Protein AF-A0A3D3Q5Z3-F1 (afdb_monomer_lite)

Sequence (178 aa):
MLVVTTPQEAARKVAERAGKMAEQTHLTVLGVIENMSYYICPHCGERENIFGQGGGQEAANTLGVPLFGQIPLVPALRVGGDDGTPIVVSDPDSPAGAALRQAAQRLARETRTLIRKPLSLGVAPKPGAANANGSPNGHETNGSNGHAGHVHEAAPEAGHSSHAGNAHEGHDHSGHGH

Radius of gyration: 32.3 Å; chains: 1; bounding box: 95×39×84 Å

Secondary structure (DSSP, 8-state):
-EEEE-SSHHHHHHHHHHHHHHHHTT----EEEEES--EE-TTT--EE-TT-S-HHHHHHHHHT--EEEEE---HHHHHHHHTT--HHHH-TTSHHHHHHHHHHHHHHHHHHHHTTS------PPP----------------------------------------------------

Structure (mmCIF, N/CA/C/O backbone):
data_AF-A0A3D3Q5Z3-F1
#
_entry.id   AF-A0A3D3Q5Z3-F1
#
loop_
_atom_site.group_PDB
_atom_site.id
_atom_site.type_symbol
_atom_site.label_atom_id
_atom_site.label_alt_id
_atom_site.label_comp_id
_atom_site.label_asym_id
_atom_site.label_entity_id
_atom_site.label_seq_id
_atom_site.pdbx_PDB_ins_code
_atom_site.Cartn_x
_atom_site.Cartn_y
_atom_site.Cartn_z
_atom_site.occupancy
_atom_site.B_iso_or_equiv
_atom_site.auth_seq_id
_atom_site.auth_comp_id
_atom_site.auth_asym_id
_atom_site.auth_atom_id
_atom_site.pdbx_PDB_model_num
ATOM 1 N N . MET A 1 1 ? -12.551 0.798 6.261 1.00 90.81 1 MET A N 1
ATOM 2 C CA . MET A 1 1 ? -11.792 1.751 5.421 1.00 90.81 1 MET A CA 1
ATOM 3 C C . MET A 1 1 ? -10.363 1.253 5.255 1.00 90.81 1 MET A C 1
ATOM 5 O O . MET A 1 1 ? -9.830 0.688 6.200 1.00 90.81 1 MET A O 1
ATOM 9 N N . LEU A 1 2 ? -9.750 1.446 4.088 1.00 95.94 2 LEU A N 1
ATOM 10 C CA . LEU A 1 2 ? -8.311 1.253 3.885 1.00 95.94 2 LEU A CA 1
ATOM 11 C C . LEU A 1 2 ? -7.651 2.608 3.677 1.00 95.94 2 LEU A C 1
ATOM 13 O O . LEU A 1 2 ? -8.217 3.459 2.994 1.00 95.94 2 LEU A O 1
ATOM 17 N N . VAL A 1 3 ? -6.463 2.786 4.241 1.00 97.19 3 VAL A N 1
ATOM 18 C CA . VAL A 1 3 ? -5.640 3.973 4.008 1.00 97.19 3 VAL A CA 1
ATOM 19 C C . VAL A 1 3 ? -4.528 3.601 3.037 1.00 97.19 3 VAL A C 1
ATOM 21 O O . VAL A 1 3 ? -3.842 2.601 3.231 1.00 97.19 3 VAL A O 1
ATOM 24 N N . VAL A 1 4 ? -4.349 4.397 1.987 1.00 97.44 4 VAL A N 1
ATOM 25 C CA . VAL A 1 4 ? -3.239 4.241 1.041 1.00 97.44 4 VAL A CA 1
ATOM 26 C C . VAL A 1 4 ? -2.287 5.411 1.230 1.00 97.44 4 VAL A C 1
ATOM 28 O O . VAL A 1 4 ? -2.721 6.557 1.336 1.00 97.44 4 VAL A O 1
ATOM 31 N N . THR A 1 5 ? -0.993 5.126 1.294 1.00 97.94 5 THR A N 1
ATOM 32 C CA . THR A 1 5 ? 0.057 6.144 1.395 1.00 97.94 5 THR A CA 1
ATOM 33 C C . THR A 1 5 ? 1.251 5.773 0.525 1.00 97.94 5 THR A C 1
ATOM 35 O O . THR A 1 5 ? 1.210 4.766 -0.177 1.00 97.94 5 THR A O 1
ATOM 38 N N . THR A 1 6 ? 2.303 6.577 0.551 1.00 97.19 6 THR A N 1
ATOM 39 C CA . THR A 1 6 ? 3.585 6.308 -0.107 1.00 97.19 6 THR A CA 1
ATOM 40 C C . THR A 1 6 ? 4.718 6.523 0.904 1.00 97.19 6 THR A C 1
ATOM 42 O O . THR A 1 6 ? 4.468 7.097 1.970 1.00 97.19 6 THR A O 1
ATOM 45 N N . PRO A 1 7 ? 5.957 6.068 0.633 1.00 97.25 7 PRO A N 1
ATOM 46 C CA . PRO A 1 7 ? 7.026 6.143 1.629 1.00 97.25 7 PRO A CA 1
ATOM 47 C C . PRO A 1 7 ? 7.381 7.569 2.085 1.00 97.25 7 PRO A C 1
ATOM 49 O O . PRO A 1 7 ? 7.926 7.749 3.171 1.00 97.25 7 PRO A O 1
ATOM 52 N N . GLN A 1 8 ? 7.064 8.594 1.289 1.00 96.75 8 GLN A N 1
ATOM 53 C CA . GLN A 1 8 ? 7.381 9.982 1.609 1.00 96.75 8 GLN A CA 1
ATOM 54 C C . GLN A 1 8 ? 6.618 10.493 2.830 1.00 96.75 8 GLN A C 1
ATOM 56 O O . GLN A 1 8 ? 5.402 10.338 2.966 1.00 96.75 8 GLN A O 1
ATOM 61 N N . GLU A 1 9 ? 7.328 11.256 3.659 1.00 96.44 9 GLU A N 1
ATOM 62 C CA . GLU A 1 9 ? 6.795 11.829 4.890 1.00 96.44 9 GLU A CA 1
ATOM 63 C C . GLU A 1 9 ? 5.517 12.659 4.679 1.00 96.44 9 GLU A C 1
ATOM 65 O O . GLU A 1 9 ? 4.601 12.599 5.501 1.00 96.44 9 GLU A O 1
ATOM 70 N N . ALA A 1 10 ? 5.425 13.413 3.580 1.00 96.56 10 ALA A N 1
ATOM 71 C CA . ALA A 1 10 ? 4.254 14.233 3.283 1.00 96.56 10 ALA A CA 1
ATOM 72 C C . ALA A 1 10 ? 2.985 13.382 3.081 1.00 96.56 10 ALA A C 1
ATOM 74 O O . ALA A 1 10 ? 1.961 13.645 3.714 1.00 96.56 10 ALA A O 1
ATOM 75 N N . ALA A 1 11 ? 3.062 12.335 2.252 1.00 96.81 11 ALA A N 1
ATOM 76 C CA . ALA A 1 11 ? 1.942 11.430 1.998 1.00 96.81 11 ALA A CA 1
ATOM 77 C C . ALA A 1 11 ? 1.572 10.627 3.250 1.00 96.81 11 ALA A C 1
ATOM 79 O O . ALA A 1 11 ? 0.386 10.458 3.554 1.00 96.81 11 ALA A O 1
ATOM 80 N N . ARG A 1 12 ? 2.578 10.197 4.021 1.00 96.94 12 ARG A N 1
ATOM 81 C CA . ARG A 1 12 ? 2.384 9.542 5.318 1.00 96.94 12 ARG A CA 1
ATOM 82 C C . ARG A 1 12 ? 1.585 10.419 6.280 1.00 96.94 12 ARG A C 1
ATOM 84 O O . ARG A 1 12 ? 0.568 9.979 6.806 1.00 96.94 12 ARG A O 1
ATOM 91 N N . LYS A 1 13 ? 1.988 11.679 6.477 1.00 97.56 13 LYS A N 1
ATOM 92 C CA . LYS A 1 13 ? 1.299 12.610 7.392 1.00 97.56 13 LYS A CA 1
ATOM 93 C C . LYS A 1 13 ? -0.153 12.864 6.983 1.00 97.56 13 LYS A C 1
ATOM 95 O O . LYS A 1 13 ? -1.017 13.004 7.848 1.00 97.56 13 LYS A O 1
ATOM 100 N N . VAL A 1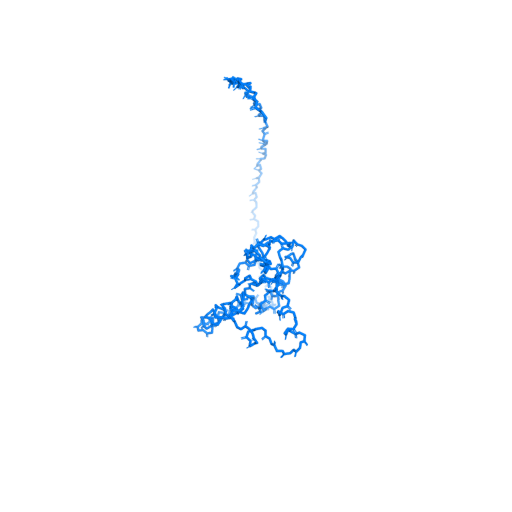 14 ? -0.443 12.924 5.681 1.00 97.88 14 VAL A N 1
ATOM 101 C CA . VAL A 1 14 ? -1.824 13.039 5.180 1.00 97.88 14 VAL A CA 1
ATOM 102 C C . VAL A 1 14 ? -2.623 11.775 5.502 1.00 97.88 14 VAL A C 1
ATOM 104 O O . VAL A 1 14 ? -3.732 11.875 6.027 1.00 97.88 14 VAL A O 1
ATOM 107 N N . ALA A 1 15 ? -2.046 10.599 5.261 1.00 97.00 15 ALA A N 1
ATOM 108 C CA . ALA A 1 15 ? -2.659 9.309 5.564 1.00 97.00 15 ALA A CA 1
ATOM 109 C C . ALA A 1 15 ? -2.961 9.127 7.064 1.00 97.00 15 ALA A C 1
ATOM 111 O O . ALA A 1 15 ? -4.066 8.721 7.421 1.00 97.00 15 ALA A O 1
ATOM 112 N N . GLU A 1 16 ? -2.033 9.497 7.949 1.00 97.44 16 GLU A N 1
ATOM 113 C CA . GLU A 1 16 ? -2.239 9.464 9.404 1.00 97.44 16 GLU A CA 1
ATOM 114 C C . GLU A 1 16 ? -3.389 10.379 9.844 1.00 97.44 16 GLU A C 1
ATOM 116 O O . GLU A 1 16 ? -4.219 9.993 10.666 1.00 97.44 16 GLU A O 1
ATOM 121 N N . ARG A 1 17 ? -3.475 11.593 9.285 1.00 97.12 17 ARG A N 1
ATOM 122 C CA . ARG A 1 17 ? -4.578 12.521 9.580 1.00 97.12 17 ARG A CA 1
ATOM 123 C C . ARG A 1 17 ? -5.914 11.965 9.095 1.00 97.12 17 ARG A C 1
ATOM 125 O O . ARG A 1 17 ? -6.883 12.002 9.846 1.00 97.12 17 ARG A O 1
ATOM 132 N N . ALA A 1 18 ? -5.964 11.431 7.874 1.00 96.19 18 ALA A N 1
ATOM 133 C CA . ALA A 1 18 ? -7.168 10.814 7.321 1.00 96.19 18 ALA A CA 1
ATOM 134 C C . ALA A 1 18 ? -7.637 9.619 8.167 1.00 96.19 18 ALA A C 1
ATOM 136 O O . ALA A 1 18 ? -8.822 9.522 8.478 1.00 96.19 18 ALA A O 1
ATOM 137 N N . GLY A 1 19 ? -6.710 8.759 8.603 1.00 95.75 19 GLY A N 1
ATOM 138 C CA . GLY A 1 19 ? -7.006 7.646 9.506 1.00 95.75 19 GLY A CA 1
ATOM 139 C C . GLY A 1 19 ? -7.581 8.109 10.848 1.00 95.75 19 GLY A C 1
ATOM 140 O O . GLY A 1 19 ? -8.626 7.619 11.262 1.00 95.75 19 GLY A O 1
ATOM 141 N N . LYS A 1 20 ? -6.978 9.123 11.481 1.00 94.38 20 LYS A N 1
ATOM 142 C CA . LYS A 1 20 ? -7.472 9.689 12.751 1.00 94.38 20 LYS A CA 1
ATOM 143 C C . LYS A 1 20 ? -8.849 10.353 12.617 1.00 94.38 20 LYS A C 1
ATOM 145 O O . LYS A 1 20 ? -9.690 10.218 13.499 1.00 94.38 20 LYS A O 1
ATOM 150 N N . MET A 1 21 ? -9.114 11.054 11.512 1.00 95.06 21 MET A N 1
ATOM 151 C CA . MET A 1 21 ? -10.439 11.642 11.250 1.00 95.06 21 MET A CA 1
ATOM 152 C C . MET A 1 21 ? -11.513 10.573 10.995 1.00 95.06 21 MET A C 1
ATOM 154 O O . MET A 1 21 ? -12.683 10.769 11.330 1.00 95.06 21 MET A O 1
ATOM 158 N N . ALA A 1 22 ? -11.138 9.425 10.430 1.00 92.81 22 ALA A N 1
ATOM 159 C CA . ALA A 1 22 ? -12.063 8.316 10.226 1.00 92.81 22 ALA A CA 1
ATOM 160 C C . ALA A 1 22 ? -12.599 7.758 11.556 1.00 92.81 22 ALA A C 1
ATOM 162 O O . ALA A 1 22 ? -13.795 7.496 11.669 1.00 92.81 22 ALA A O 1
ATOM 163 N N . GLU A 1 23 ? -11.765 7.690 12.598 1.00 84.31 23 GLU A N 1
ATOM 164 C CA . GLU A 1 23 ? -12.197 7.285 13.944 1.00 84.31 23 GLU A CA 1
ATOM 165 C C . GLU A 1 23 ? -13.266 8.227 14.515 1.00 84.31 23 GLU A C 1
ATOM 167 O O . GLU A 1 23 ? -14.269 7.773 15.064 1.00 84.31 23 GLU A O 1
ATOM 172 N N . GLN A 1 24 ? -13.115 9.539 14.301 1.00 87.94 24 GLN A N 1
ATOM 173 C CA . GLN A 1 24 ? -14.090 10.553 14.731 1.00 87.94 24 GLN A CA 1
ATOM 174 C C . GLN A 1 24 ? -15.428 10.454 13.983 1.00 87.94 24 GLN A C 1
ATOM 176 O O . GLN A 1 24 ? -16.460 10.901 14.480 1.00 87.94 24 GLN A O 1
ATOM 181 N N . THR A 1 25 ? -15.420 9.862 12.788 1.00 89.50 25 THR A N 1
ATOM 182 C CA . THR A 1 25 ? -16.600 9.685 11.929 1.00 89.50 25 THR A CA 1
ATOM 183 C C . THR A 1 25 ? -17.156 8.260 11.971 1.00 89.50 25 THR A C 1
ATOM 185 O O . THR A 1 25 ? -18.001 7.908 11.152 1.00 89.50 25 THR A O 1
ATOM 188 N N . HIS A 1 26 ? -16.742 7.451 12.955 1.00 87.06 26 HIS A N 1
ATOM 189 C CA . HIS A 1 26 ? -17.158 6.053 13.135 1.00 87.06 26 HIS A CA 1
ATOM 190 C C . HIS A 1 26 ? -16.780 5.124 11.964 1.00 87.06 26 HIS A C 1
ATOM 192 O O . HIS A 1 26 ? -17.335 4.033 11.818 1.00 87.06 26 HIS A O 1
ATOM 198 N N . LEU A 1 27 ? -15.816 5.520 11.131 1.00 91.44 27 LEU A N 1
ATOM 199 C CA . LEU A 1 27 ? -15.259 4.679 10.080 1.00 91.44 27 LEU A CA 1
ATOM 200 C C . LEU A 1 27 ? -14.072 3.885 10.631 1.00 91.44 27 LEU A C 1
ATOM 202 O O . LEU A 1 27 ? -13.003 4.429 10.894 1.00 91.44 27 LEU A O 1
ATOM 206 N N . THR A 1 28 ? -14.223 2.566 10.746 1.00 91.19 28 THR A N 1
ATOM 207 C CA . THR A 1 28 ? -13.121 1.691 11.168 1.00 91.19 28 THR A CA 1
ATOM 208 C C . THR A 1 28 ? -12.030 1.629 10.097 1.00 91.19 28 THR A C 1
ATOM 210 O O . THR A 1 28 ? -12.269 1.181 8.965 1.00 91.19 28 THR A O 1
ATOM 213 N N . VAL A 1 29 ? -10.813 2.039 10.455 1.00 94.31 29 VAL A N 1
ATOM 214 C CA . VAL A 1 29 ? -9.604 1.800 9.658 1.00 94.31 29 VAL A CA 1
ATOM 215 C C . VAL A 1 29 ? -9.226 0.325 9.800 1.00 94.31 29 VAL A C 1
ATOM 217 O O . VAL A 1 29 ? -9.002 -0.159 10.901 1.00 94.31 29 VAL A O 1
ATOM 220 N N . LEU A 1 30 ? -9.177 -0.409 8.690 1.00 95.44 30 LEU A N 1
ATOM 221 C CA . LEU A 1 30 ? -8.816 -1.831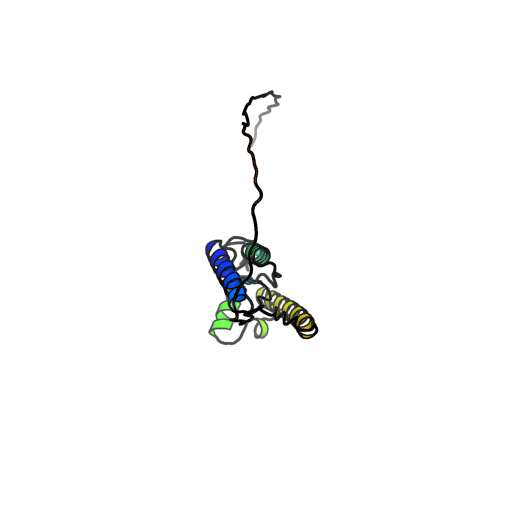 8.685 1.00 95.44 30 LEU A CA 1
ATOM 222 C C . LEU A 1 30 ? -7.306 -2.043 8.578 1.00 95.44 30 LEU A C 1
ATOM 224 O O . LEU A 1 30 ? -6.803 -3.081 8.991 1.00 95.44 30 LEU A O 1
ATOM 228 N N . GLY A 1 31 ? -6.598 -1.094 7.968 1.00 96.69 31 GLY A N 1
ATOM 229 C CA . GLY A 1 31 ? -5.169 -1.194 7.711 1.00 96.69 31 GLY A CA 1
ATOM 230 C C . GLY A 1 31 ? -4.681 -0.195 6.675 1.00 96.69 31 GLY A C 1
ATOM 231 O O . GLY A 1 31 ? -5.459 0.576 6.098 1.00 96.69 31 GLY A O 1
ATOM 232 N N . VAL A 1 32 ? -3.373 -0.246 6.448 1.00 98.31 32 VAL A N 1
ATOM 233 C CA . VAL A 1 32 ? -2.641 0.617 5.519 1.00 98.31 32 VAL A CA 1
ATOM 234 C C . VAL A 1 32 ? -2.106 -0.208 4.349 1.00 98.31 32 VAL A C 1
ATOM 236 O O . VAL A 1 32 ? -1.749 -1.375 4.511 1.00 98.31 32 VAL A O 1
ATOM 239 N N . ILE A 1 33 ? -2.035 0.393 3.166 1.00 98.31 33 ILE A N 1
ATOM 240 C CA . ILE A 1 33 ? -1.264 -0.094 2.019 1.00 98.31 33 ILE A CA 1
ATOM 241 C C . ILE A 1 33 ? -0.254 0.993 1.647 1.00 98.31 33 ILE A C 1
ATOM 243 O O . ILE A 1 33 ? -0.619 2.158 1.490 1.00 98.31 33 ILE A O 1
ATOM 247 N N . GLU A 1 34 ? 1.012 0.617 1.496 1.00 98.25 34 GLU A N 1
ATOM 248 C CA . GLU A 1 34 ? 2.041 1.503 0.950 1.00 98.25 34 GLU A CA 1
ATOM 249 C C . GLU A 1 34 ? 2.107 1.297 -0.565 1.00 98.25 34 GLU A C 1
ATOM 251 O O . GLU A 1 34 ? 2.378 0.196 -1.032 1.00 98.25 34 GLU A O 1
ATOM 256 N N . ASN A 1 35 ? 1.825 2.335 -1.339 1.00 96.19 35 ASN A N 1
ATOM 257 C CA . ASN A 1 35 ? 1.982 2.354 -2.787 1.00 96.19 35 ASN A CA 1
ATOM 258 C C . ASN A 1 35 ? 3.331 2.979 -3.167 1.00 96.19 35 ASN A C 1
ATOM 260 O O . ASN A 1 35 ? 3.914 3.719 -2.378 1.00 96.19 35 ASN A O 1
ATOM 264 N N . MET A 1 36 ? 3.801 2.720 -4.389 1.00 95.06 36 MET A N 1
ATOM 265 C CA . MET A 1 36 ? 5.089 3.217 -4.894 1.00 95.06 36 MET A CA 1
ATOM 266 C C . MET A 1 36 ? 6.254 2.898 -3.942 1.00 95.06 36 MET A C 1
ATOM 268 O O . MET A 1 36 ? 7.153 3.714 -3.746 1.00 95.06 36 MET A O 1
ATOM 272 N N . SER A 1 37 ? 6.214 1.723 -3.314 1.00 95.19 37 SER A N 1
ATOM 273 C CA . SER A 1 37 ? 7.113 1.359 -2.215 1.00 95.19 37 SER A CA 1
ATOM 274 C C . SER A 1 37 ? 8.541 1.063 -2.668 1.00 95.19 37 SER A C 1
ATOM 276 O O . SER A 1 37 ? 9.482 1.211 -1.895 1.00 95.19 37 SER A O 1
ATOM 278 N N . TYR A 1 38 ? 8.702 0.598 -3.905 1.00 95.44 38 TYR A N 1
ATOM 279 C CA . TYR A 1 38 ? 9.986 0.314 -4.535 1.00 95.44 38 TYR A CA 1
ATOM 280 C C . TYR A 1 38 ? 9.817 0.135 -6.042 1.00 95.44 38 TYR A C 1
ATOM 282 O O . TYR A 1 38 ? 8.708 -0.065 -6.537 1.00 95.44 38 TYR A O 1
ATOM 290 N N . TYR A 1 39 ? 10.926 0.158 -6.763 1.00 94.69 39 TYR A N 1
ATOM 291 C CA . TYR A 1 39 ? 11.032 -0.172 -8.177 1.00 94.69 39 TYR A CA 1
ATOM 292 C C . TYR A 1 39 ? 11.938 -1.395 -8.340 1.00 94.69 39 TYR A C 1
ATOM 294 O O . TYR A 1 39 ? 12.870 -1.572 -7.559 1.00 94.69 39 TYR A O 1
ATOM 302 N N . ILE A 1 40 ? 11.654 -2.256 -9.318 1.00 91.94 40 ILE A N 1
ATOM 303 C CA . ILE A 1 40 ? 12.556 -3.350 -9.700 1.00 91.94 40 ILE A CA 1
ATOM 304 C C . ILE A 1 40 ? 13.128 -3.002 -11.066 1.00 91.94 40 ILE A C 1
ATOM 306 O O . ILE A 1 40 ? 12.373 -2.868 -12.030 1.00 91.94 40 ILE A O 1
ATOM 310 N N . CYS A 1 41 ? 14.449 -2.868 -11.150 1.00 89.38 41 CYS A N 1
ATOM 311 C CA . CYS A 1 41 ? 15.116 -2.596 -12.411 1.00 89.38 41 CYS A CA 1
ATOM 312 C C . CYS A 1 41 ? 14.922 -3.781 -13.375 1.00 89.38 41 CYS A C 1
ATOM 314 O O . CYS A 1 41 ? 15.335 -4.897 -13.056 1.00 89.38 41 CYS A O 1
ATOM 316 N N . PRO A 1 42 ? 14.347 -3.577 -14.575 1.00 86.94 42 PRO A N 1
ATOM 317 C CA . PRO A 1 42 ? 14.105 -4.662 -15.524 1.00 86.94 42 PRO A CA 1
ATOM 318 C C . PRO A 1 42 ? 15.397 -5.214 -16.142 1.00 86.94 42 PRO A C 1
ATOM 320 O O . PRO A 1 42 ? 15.375 -6.286 -16.737 1.00 86.94 42 PRO A O 1
ATOM 323 N N . HIS A 1 43 ? 16.517 -4.493 -16.017 1.00 88.75 43 HIS A N 1
ATOM 324 C CA . HIS A 1 43 ? 17.798 -4.882 -16.609 1.00 88.75 43 HIS A CA 1
ATOM 325 C C . HIS A 1 43 ? 18.675 -5.708 -15.662 1.00 88.75 43 HIS A C 1
ATOM 327 O O . HIS A 1 43 ? 19.342 -6.630 -16.121 1.00 88.75 43 HIS A O 1
ATOM 333 N N . CYS A 1 44 ? 18.680 -5.396 -14.361 1.00 92.06 44 CYS A N 1
ATOM 334 C CA . CYS A 1 44 ? 19.519 -6.086 -13.371 1.00 92.06 44 CYS A CA 1
ATOM 335 C C . CYS A 1 44 ? 18.732 -6.804 -12.262 1.00 92.06 44 CYS A C 1
ATOM 337 O O . CYS A 1 44 ? 19.322 -7.567 -11.504 1.00 92.06 44 CYS A O 1
ATOM 339 N N . GLY A 1 45 ? 17.418 -6.585 -12.152 1.00 89.62 45 GLY A N 1
ATOM 340 C CA . GLY A 1 45 ? 16.574 -7.172 -11.107 1.00 89.62 45 GLY A CA 1
ATOM 341 C C . GLY A 1 45 ? 16.729 -6.532 -9.724 1.00 89.62 45 GLY A C 1
ATOM 342 O O . GLY A 1 45 ? 16.091 -6.983 -8.773 1.00 89.62 45 GLY A O 1
ATOM 343 N N . GLU A 1 46 ? 17.551 -5.489 -9.593 1.00 93.56 46 GLU A N 1
ATOM 344 C CA . GLU A 1 46 ? 17.780 -4.809 -8.321 1.00 93.56 46 GLU A CA 1
ATOM 345 C C . GLU A 1 46 ? 16.542 -4.031 -7.865 1.00 93.56 46 GLU A C 1
ATOM 347 O O . GLU A 1 46 ? 15.805 -3.451 -8.669 1.00 93.56 46 GLU A O 1
ATOM 352 N N . ARG A 1 47 ? 16.312 -4.042 -6.549 1.00 93.81 47 ARG A N 1
ATOM 353 C CA . ARG A 1 47 ? 15.238 -3.293 -5.904 1.00 93.81 47 ARG A CA 1
ATOM 354 C C . ARG A 1 47 ? 15.752 -1.926 -5.474 1.00 93.81 47 ARG A C 1
ATOM 356 O O . ARG A 1 47 ? 16.646 -1.841 -4.640 1.00 93.81 47 ARG A O 1
ATOM 363 N N . GLU A 1 48 ? 15.093 -0.876 -5.943 1.00 94.31 48 GLU A N 1
ATOM 364 C CA . GLU A 1 48 ? 15.418 0.507 -5.608 1.00 94.31 48 GLU A CA 1
ATOM 365 C C . GLU A 1 48 ? 14.274 1.196 -4.863 1.00 94.31 48 GLU A C 1
ATOM 367 O O . GLU A 1 48 ? 13.110 1.149 -5.269 1.00 94.31 48 GLU A O 1
ATOM 372 N N . ASN A 1 49 ? 14.616 1.908 -3.790 1.00 94.00 49 ASN A N 1
ATOM 373 C CA . ASN A 1 49 ? 13.669 2.678 -2.985 1.00 94.00 49 ASN A CA 1
ATOM 374 C C . ASN A 1 49 ? 13.713 4.159 -3.393 1.00 94.00 49 ASN A C 1
ATOM 376 O O . ASN A 1 49 ? 14.063 5.027 -2.595 1.00 94.00 49 ASN A O 1
ATOM 380 N N . ILE A 1 50 ? 13.359 4.442 -4.653 1.00 91.88 50 ILE A N 1
ATOM 381 C CA . ILE A 1 50 ? 13.438 5.776 -5.298 1.00 91.88 50 ILE A CA 1
ATOM 382 C C . ILE A 1 50 ? 12.713 6.863 -4.483 1.00 91.88 50 ILE A C 1
ATOM 384 O O . ILE A 1 50 ? 13.061 8.041 -4.515 1.00 91.88 50 ILE A O 1
ATOM 388 N N . PHE A 1 51 ? 11.700 6.455 -3.725 1.00 90.25 51 PHE A N 1
ATOM 389 C CA . PHE A 1 51 ? 10.811 7.325 -2.968 1.00 90.25 51 PHE A CA 1
ATOM 390 C C . PHE A 1 51 ? 11.005 7.255 -1.450 1.00 90.25 51 PHE A C 1
ATOM 392 O O . PHE A 1 51 ? 10.206 7.822 -0.704 1.00 90.25 51 PHE A O 1
ATOM 399 N N . GLY A 1 52 ? 12.074 6.597 -0.996 1.00 92.94 52 GLY A N 1
ATOM 400 C CA . GLY A 1 52 ? 12.272 6.227 0.401 1.00 92.94 52 GLY A CA 1
ATOM 401 C C . GLY A 1 52 ? 11.589 4.903 0.743 1.00 92.94 52 GLY A C 1
ATOM 402 O O . GLY A 1 52 ? 11.109 4.188 -0.133 1.00 92.94 52 GLY A O 1
ATOM 403 N N . GLN A 1 53 ? 11.561 4.565 2.030 1.00 94.81 53 GLN A N 1
ATOM 404 C CA . GLN A 1 53 ? 11.018 3.301 2.527 1.00 94.81 53 GLN A CA 1
ATOM 405 C C . GLN A 1 53 ? 10.323 3.498 3.877 1.00 94.81 53 GLN A C 1
ATOM 407 O O . GLN A 1 53 ? 10.714 4.364 4.654 1.00 94.81 53 GLN A O 1
ATOM 412 N N . GLY A 1 54 ? 9.330 2.662 4.178 1.00 94.94 54 GLY A N 1
ATOM 413 C CA . GLY A 1 54 ? 8.791 2.510 5.532 1.00 94.94 54 GLY A CA 1
ATOM 414 C C . GLY A 1 54 ? 7.700 3.501 5.941 1.00 94.94 54 GLY A C 1
ATOM 415 O O . GLY A 1 54 ? 7.067 3.281 6.973 1.00 94.94 54 GLY A O 1
ATOM 416 N N . GLY A 1 55 ? 7.402 4.528 5.140 1.00 97.25 55 GLY A N 1
ATOM 417 C CA . GLY A 1 55 ? 6.367 5.516 5.464 1.00 97.25 55 GLY A CA 1
ATOM 418 C C . GLY A 1 55 ? 4.983 4.900 5.717 1.00 97.25 55 GLY A C 1
ATOM 419 O O . GLY A 1 55 ? 4.267 5.320 6.625 1.00 97.25 55 GLY A O 1
ATOM 420 N N . GLY A 1 56 ? 4.621 3.844 4.992 1.00 97.94 56 GLY A N 1
ATOM 421 C CA . GLY A 1 56 ? 3.393 3.087 5.217 1.00 97.94 56 GLY A CA 1
ATOM 422 C C . GLY A 1 56 ? 3.411 2.246 6.488 1.00 97.94 56 GLY A C 1
ATOM 423 O O . GLY A 1 56 ? 2.378 2.138 7.149 1.00 97.94 56 GLY A O 1
ATOM 424 N N . GLN A 1 57 ? 4.564 1.693 6.876 1.00 98.38 57 GLN A N 1
ATOM 425 C CA . GLN A 1 57 ? 4.690 0.988 8.154 1.00 98.38 57 GLN A CA 1
ATOM 426 C C . GLN A 1 57 ? 4.579 1.963 9.329 1.00 98.38 57 GLN A C 1
ATOM 428 O O . GLN A 1 57 ? 3.909 1.667 10.314 1.00 98.38 57 GLN A O 1
ATOM 433 N N . GLU A 1 58 ? 5.181 3.143 9.213 1.00 98.38 58 GLU A N 1
ATOM 434 C CA . GLU A 1 58 ? 5.053 4.201 10.212 1.00 98.38 58 GLU A CA 1
ATOM 435 C C . GLU A 1 58 ? 3.603 4.681 10.344 1.00 98.38 58 GLU A C 1
ATOM 437 O O . GLU A 1 58 ? 3.097 4.765 11.461 1.00 98.38 58 GLU A O 1
ATOM 442 N N . ALA A 1 59 ? 2.894 4.902 9.229 1.00 98.12 59 ALA A N 1
ATOM 443 C CA . ALA A 1 59 ? 1.467 5.233 9.266 1.00 98.12 59 ALA A CA 1
ATOM 444 C C . ALA A 1 59 ? 0.635 4.128 9.936 1.00 98.12 59 ALA A C 1
ATOM 446 O O . ALA A 1 59 ? -0.237 4.421 10.753 1.00 98.12 59 ALA A O 1
ATOM 447 N N . ALA A 1 60 ? 0.908 2.862 9.608 1.00 98.12 60 ALA A N 1
ATOM 448 C CA . ALA A 1 60 ? 0.229 1.711 10.198 1.00 98.12 60 ALA A CA 1
ATOM 449 C C . ALA A 1 60 ? 0.434 1.658 11.721 1.00 98.12 60 ALA A C 1
ATOM 451 O O . ALA A 1 60 ? -0.532 1.505 12.468 1.00 98.12 60 ALA A O 1
ATOM 452 N N . ASN A 1 61 ? 1.670 1.883 12.177 1.00 98.31 61 ASN A N 1
ATOM 453 C CA . ASN A 1 61 ? 2.014 1.951 13.597 1.00 98.31 61 ASN A CA 1
ATOM 454 C C . ASN A 1 61 ? 1.297 3.113 14.298 1.00 98.31 61 ASN A C 1
ATOM 456 O O . ASN A 1 61 ? 0.692 2.906 15.346 1.00 98.31 61 ASN A O 1
ATOM 460 N N . THR A 1 62 ? 1.316 4.314 13.709 1.00 97.50 62 THR A N 1
ATOM 461 C CA . THR A 1 62 ? 0.638 5.500 14.258 1.00 97.50 62 THR A CA 1
ATOM 462 C C . THR A 1 62 ? -0.870 5.295 14.403 1.00 97.50 62 THR A C 1
ATOM 464 O O . THR A 1 62 ? -1.475 5.825 15.333 1.00 97.50 62 THR A O 1
ATOM 467 N N . LEU A 1 63 ? -1.483 4.548 13.485 1.00 96.25 63 LEU A N 1
ATOM 468 C CA . LEU A 1 63 ? -2.917 4.256 13.485 1.00 96.25 63 LEU A CA 1
ATOM 469 C C . LEU A 1 63 ? -3.279 2.982 14.270 1.00 96.25 63 LEU A C 1
ATOM 471 O O . LEU A 1 63 ? -4.458 2.687 14.418 1.00 96.25 63 LEU A O 1
ATOM 475 N N . GLY A 1 64 ? -2.303 2.209 14.757 1.00 96.44 64 GLY A N 1
ATOM 476 C CA . GLY A 1 64 ? -2.562 0.956 15.475 1.00 96.44 64 GLY A CA 1
ATOM 477 C C . GLY A 1 64 ? -3.223 -0.133 14.617 1.00 96.44 64 GLY A C 1
ATOM 478 O O . GLY A 1 64 ? -3.977 -0.954 15.137 1.00 96.44 64 GLY A O 1
ATOM 479 N N . VAL A 1 65 ? -2.963 -0.148 13.306 1.00 96.19 65 VAL A N 1
ATOM 480 C CA . VAL A 1 65 ? -3.579 -1.071 12.331 1.00 96.19 65 VAL A CA 1
ATOM 481 C C . VAL A 1 65 ? -2.511 -1.816 11.520 1.00 96.19 65 VAL A C 1
ATOM 483 O O . VAL A 1 65 ? -1.374 -1.357 11.438 1.00 96.19 65 VAL A O 1
ATOM 486 N N . PRO A 1 66 ? -2.822 -2.962 10.887 1.00 97.25 66 PRO A N 1
ATOM 487 C CA . PRO A 1 66 ? -1.835 -3.692 10.095 1.00 97.25 66 PRO A CA 1
ATOM 488 C C . PRO A 1 66 ? -1.464 -2.982 8.783 1.00 97.25 66 PRO A C 1
ATOM 490 O O . PRO A 1 66 ? -2.303 -2.369 8.119 1.00 97.25 66 PRO A O 1
ATOM 493 N N . LEU A 1 67 ? -0.217 -3.173 8.341 1.00 97.88 67 LEU A N 1
ATOM 494 C CA . LEU A 1 67 ? 0.201 -2.918 6.961 1.00 97.88 67 LEU A CA 1
ATOM 495 C C . LEU A 1 67 ? -0.137 -4.143 6.098 1.00 97.88 67 LEU A C 1
ATOM 497 O O . LEU A 1 67 ? 0.446 -5.215 6.286 1.00 97.88 67 LEU A O 1
ATOM 501 N N . PHE A 1 68 ? -1.060 -4.006 5.145 1.00 97.62 68 PHE A N 1
ATOM 502 C CA . PHE A 1 68 ? -1.517 -5.103 4.283 1.00 97.62 68 PHE A CA 1
ATOM 503 C C . PHE A 1 68 ? -0.583 -5.411 3.114 1.00 97.62 68 PHE A C 1
ATOM 505 O O . PHE A 1 68 ? -0.549 -6.555 2.656 1.00 97.62 68 PHE A O 1
ATOM 512 N N . GLY A 1 69 ? 0.210 -4.444 2.665 1.00 96.81 69 GLY A N 1
ATOM 513 C CA . GLY A 1 69 ? 1.170 -4.668 1.596 1.00 96.81 69 GLY A CA 1
ATOM 514 C C . GLY A 1 69 ? 1.941 -3.416 1.210 1.00 96.81 69 GLY A C 1
ATOM 515 O O . GLY A 1 69 ? 1.552 -2.298 1.549 1.00 96.81 69 GLY A O 1
ATOM 516 N N . GLN A 1 70 ? 3.028 -3.658 0.488 1.00 97.56 70 GLN A N 1
ATOM 517 C CA . GLN A 1 70 ? 3.858 -2.659 -0.168 1.00 97.56 70 GLN A CA 1
ATOM 518 C C . GLN A 1 70 ? 3.791 -2.939 -1.670 1.00 97.56 70 GLN A C 1
ATOM 520 O O . GLN A 1 70 ? 4.218 -4.007 -2.108 1.00 97.56 70 GLN A O 1
ATOM 525 N N . ILE A 1 71 ? 3.218 -2.024 -2.442 1.00 97.06 71 ILE A N 1
ATOM 526 C CA . ILE A 1 71 ? 2.979 -2.196 -3.873 1.00 97.06 71 ILE A CA 1
ATOM 527 C C . ILE A 1 71 ? 4.080 -1.472 -4.656 1.00 97.06 71 ILE A C 1
ATOM 529 O O . ILE A 1 71 ? 4.198 -0.246 -4.533 1.00 97.06 71 ILE A O 1
ATOM 533 N N . PRO A 1 72 ? 4.878 -2.197 -5.462 1.00 95.69 72 PRO A N 1
ATOM 534 C CA . PRO A 1 72 ? 5.934 -1.577 -6.240 1.00 95.69 72 PRO A CA 1
ATOM 535 C C . PRO A 1 72 ? 5.393 -0.672 -7.341 1.00 95.69 72 PRO A C 1
ATOM 537 O O . PRO A 1 72 ? 4.311 -0.887 -7.892 1.00 95.69 72 PRO A O 1
ATOM 540 N N . LEU A 1 73 ? 6.212 0.302 -7.717 1.00 92.94 73 LEU A N 1
ATOM 541 C CA . LEU A 1 73 ? 6.028 1.084 -8.922 1.00 92.94 73 LEU A CA 1
ATOM 542 C C . LEU A 1 73 ? 6.381 0.213 -10.133 1.00 92.94 73 LEU A C 1
ATOM 544 O O . LEU A 1 73 ? 7.549 -0.080 -10.376 1.00 92.94 73 LEU A O 1
ATOM 548 N N . VAL A 1 74 ? 5.375 -0.181 -10.911 1.00 89.81 74 VAL A N 1
ATOM 549 C CA . VAL A 1 74 ? 5.578 -0.845 -12.205 1.00 89.81 74 VAL A CA 1
ATOM 550 C C . VAL A 1 74 ? 4.765 -0.125 -13.285 1.00 89.81 74 VAL A C 1
ATOM 552 O O . VAL A 1 74 ? 3.587 0.161 -13.055 1.00 89.81 74 VAL A O 1
ATOM 555 N N . PRO A 1 75 ? 5.336 0.178 -14.468 1.00 88.38 75 PRO A N 1
ATOM 556 C CA . PRO A 1 75 ? 4.611 0.889 -15.523 1.00 88.38 75 PRO A CA 1
ATOM 557 C C . PRO A 1 75 ? 3.290 0.215 -15.912 1.00 88.38 75 PRO A C 1
ATOM 559 O O . PRO A 1 75 ? 2.276 0.894 -16.059 1.00 88.38 75 PRO A O 1
ATOM 562 N N . ALA A 1 76 ? 3.281 -1.119 -15.984 1.00 86.31 76 ALA A N 1
ATOM 563 C CA . ALA A 1 76 ? 2.096 -1.912 -16.306 1.00 86.31 76 ALA A CA 1
ATOM 564 C C . ALA A 1 76 ? 0.942 -1.733 -15.300 1.00 86.31 76 ALA A C 1
ATOM 566 O O . ALA A 1 76 ? -0.217 -1.850 -15.683 1.00 86.31 76 ALA A O 1
ATOM 567 N N . LEU A 1 77 ? 1.229 -1.406 -14.032 1.00 87.12 77 LEU A N 1
ATOM 568 C CA . LEU A 1 77 ? 0.194 -1.156 -13.022 1.00 87.12 77 LEU A CA 1
ATOM 569 C C . LEU A 1 77 ? -0.546 0.148 -13.321 1.00 87.12 77 LEU A C 1
ATOM 571 O O . LEU A 1 77 ? -1.769 0.184 -13.221 1.00 87.12 77 LEU A O 1
ATOM 575 N N . ARG A 1 78 ? 0.188 1.196 -13.715 1.00 89.88 78 ARG A N 1
ATOM 576 C CA . ARG A 1 78 ? -0.403 2.471 -14.137 1.00 89.88 78 ARG A CA 1
ATOM 577 C C . ARG A 1 78 ? -1.201 2.290 -15.427 1.00 89.88 78 ARG A C 1
ATOM 579 O O . ARG A 1 78 ? -2.370 2.637 -15.455 1.00 89.88 78 ARG A O 1
ATOM 586 N N . VAL A 1 79 ? -0.583 1.693 -16.450 1.00 87.81 79 VAL A N 1
ATOM 587 C CA . VAL A 1 79 ? -1.212 1.481 -17.767 1.00 87.81 79 VAL A CA 1
ATOM 588 C C . VAL A 1 79 ? -2.484 0.645 -17.640 1.00 87.81 79 VAL A C 1
ATOM 590 O O . VAL A 1 79 ? -3.538 1.074 -18.084 1.00 87.81 79 VAL A O 1
ATOM 593 N N . GLY A 1 80 ? -2.429 -0.495 -16.948 1.00 83.88 80 GLY A N 1
ATOM 594 C CA . GLY A 1 80 ? -3.616 -1.324 -16.734 1.00 83.88 80 GLY A CA 1
ATOM 595 C C . GLY A 1 80 ? -4.713 -0.630 -15.918 1.00 83.88 80 GLY A C 1
ATOM 596 O O . GLY A 1 80 ? -5.893 -0.919 -16.105 1.00 83.88 80 GLY A O 1
ATOM 597 N N . GLY A 1 81 ? -4.344 0.293 -15.022 1.00 83.12 81 GLY A N 1
ATOM 598 C CA . GLY A 1 81 ? -5.296 1.148 -14.312 1.00 83.12 81 GLY A CA 1
ATOM 599 C C . GLY A 1 81 ? -5.995 2.148 -15.235 1.00 83.12 81 GLY A C 1
ATOM 600 O O . GLY A 1 81 ? -7.215 2.279 -15.162 1.00 83.12 81 GLY A O 1
ATOM 601 N N . ASP A 1 82 ? -5.234 2.796 -16.119 1.00 86.19 82 ASP A N 1
ATOM 602 C CA . ASP A 1 82 ? -5.733 3.778 -17.089 1.00 86.19 82 ASP A CA 1
ATOM 603 C C . ASP A 1 82 ? -6.614 3.111 -18.171 1.00 86.19 82 ASP A C 1
ATOM 605 O O . ASP A 1 82 ? -7.672 3.630 -18.525 1.00 86.19 82 ASP A O 1
ATOM 609 N N . ASP A 1 83 ? -6.227 1.918 -18.633 1.00 90.38 83 ASP A N 1
ATOM 610 C CA . ASP A 1 83 ? -6.896 1.170 -19.710 1.00 90.38 83 ASP A CA 1
ATOM 611 C C . ASP A 1 83 ? -8.080 0.309 -19.220 1.00 90.38 83 ASP A C 1
ATOM 613 O O . ASP A 1 83 ? -8.732 -0.387 -20.001 1.00 90.38 83 ASP A O 1
ATOM 617 N N . GLY A 1 84 ? -8.355 0.297 -17.911 1.00 90.44 84 GLY A N 1
ATOM 618 C CA . GLY A 1 84 ? -9.450 -0.477 -17.318 1.00 90.44 84 GLY A CA 1
ATOM 619 C C . GLY A 1 84 ? -9.215 -1.992 -17.250 1.00 90.44 84 GLY A C 1
ATOM 620 O O . GLY A 1 84 ? -10.149 -2.736 -16.948 1.00 90.44 84 GLY A O 1
ATOM 621 N N . THR A 1 85 ? -7.984 -2.461 -17.483 1.00 91.38 85 THR A N 1
ATOM 622 C CA . THR A 1 85 ? -7.579 -3.868 -17.320 1.00 91.38 85 THR A CA 1
ATOM 623 C C . THR A 1 85 ? -6.516 -3.982 -16.219 1.00 91.38 85 THR A C 1
ATOM 625 O O . THR A 1 85 ? -5.317 -3.908 -16.503 1.00 91.38 85 THR A O 1
ATOM 628 N N . PRO A 1 86 ? -6.922 -4.166 -14.947 1.00 90.00 86 PRO A N 1
ATOM 629 C CA . PRO A 1 86 ? -6.008 -4.136 -13.810 1.00 90.00 86 PRO A CA 1
ATOM 630 C C . PRO A 1 86 ? -4.890 -5.172 -13.923 1.00 90.00 86 PRO A C 1
ATOM 632 O O . PRO A 1 86 ? -5.128 -6.294 -14.369 1.00 90.00 86 PRO A O 1
ATOM 635 N N . ILE A 1 87 ? -3.702 -4.848 -13.400 1.00 93.38 87 ILE A N 1
ATOM 636 C CA . ILE A 1 87 ? -2.537 -5.747 -13.474 1.00 93.38 87 ILE A CA 1
ATOM 637 C C . ILE A 1 87 ? -2.785 -7.121 -12.840 1.00 93.38 87 ILE A C 1
ATOM 639 O O . ILE A 1 87 ? -2.241 -8.118 -13.282 1.00 93.38 87 ILE A O 1
ATOM 643 N N . VAL A 1 88 ? -3.670 -7.214 -11.843 1.00 93.31 88 VAL A N 1
ATOM 644 C CA . VAL A 1 88 ? -4.056 -8.501 -11.236 1.00 93.31 88 VAL A CA 1
ATOM 645 C C . VAL A 1 88 ? -4.806 -9.435 -12.196 1.00 93.31 88 VAL A C 1
ATOM 647 O O . VAL A 1 88 ? -4.918 -10.624 -11.902 1.00 93.31 88 VAL A O 1
ATOM 650 N N . VAL A 1 89 ? -5.325 -8.903 -13.309 1.00 92.69 89 VAL A N 1
ATOM 651 C CA . VAL A 1 89 ? -5.976 -9.641 -14.401 1.00 92.69 89 VAL A CA 1
ATOM 652 C C . VAL A 1 89 ? -5.017 -9.826 -15.577 1.00 92.69 89 VAL A C 1
ATOM 654 O O . VAL A 1 89 ? -4.906 -10.937 -16.082 1.00 92.69 89 VAL A O 1
ATOM 657 N N . SER A 1 90 ? -4.338 -8.759 -16.013 1.00 93.00 90 SER A N 1
ATOM 658 C CA . SER A 1 90 ? -3.486 -8.782 -17.212 1.00 93.00 90 SER A CA 1
ATOM 659 C C . SER A 1 90 ? -2.113 -9.414 -16.992 1.00 93.00 90 SER A C 1
ATOM 661 O O . SER A 1 90 ? -1.631 -10.120 -17.872 1.00 93.00 90 SER A O 1
ATOM 663 N N . ASP A 1 91 ? -1.496 -9.194 -15.831 1.00 93.06 91 ASP A N 1
ATOM 664 C CA . ASP A 1 91 ? -0.210 -9.786 -15.451 1.00 93.06 91 ASP A CA 1
ATOM 665 C C . ASP A 1 91 ? -0.199 -10.139 -13.950 1.00 93.06 91 ASP A C 1
ATOM 667 O O . ASP A 1 91 ? 0.413 -9.450 -13.118 1.00 93.06 91 ASP A O 1
ATOM 671 N N . PRO A 1 92 ? -0.937 -11.198 -13.571 1.00 93.00 92 PRO A N 1
ATOM 672 C CA . PRO A 1 92 ? -1.098 -11.593 -12.182 1.00 93.00 92 PRO A CA 1
ATOM 673 C C . PRO A 1 92 ? 0.235 -11.835 -11.462 1.00 93.00 92 PRO A C 1
ATOM 675 O O . PRO A 1 92 ? 0.351 -11.524 -10.270 1.00 93.00 92 PRO A O 1
ATOM 678 N N . ASP A 1 93 ? 1.209 -12.425 -12.151 1.00 92.94 93 ASP A N 1
ATOM 679 C CA . ASP A 1 93 ? 2.461 -12.908 -11.562 1.00 92.94 93 ASP A CA 1
ATOM 680 C C . ASP A 1 93 ? 3.555 -11.832 -11.521 1.00 92.94 93 ASP A C 1
ATOM 682 O O . ASP A 1 93 ? 4.587 -12.026 -10.876 1.00 92.94 93 ASP A O 1
ATOM 686 N N . SER A 1 94 ? 3.294 -10.657 -12.107 1.00 93.06 94 SER A N 1
ATOM 687 C CA . SER A 1 94 ? 4.105 -9.462 -11.887 1.00 93.06 94 SER A CA 1
ATOM 688 C C . SER A 1 94 ? 4.299 -9.153 -10.393 1.00 93.06 94 SER A C 1
ATOM 690 O O . SER A 1 94 ? 3.425 -9.439 -9.566 1.00 93.06 94 SER A O 1
ATOM 692 N N . PRO A 1 95 ? 5.393 -8.464 -10.017 1.00 93.62 95 PRO A N 1
ATOM 693 C CA . PRO A 1 95 ? 5.630 -8.050 -8.634 1.00 93.62 95 PRO A CA 1
ATOM 694 C C . PRO A 1 95 ? 4.451 -7.290 -8.006 1.00 93.62 95 PRO A C 1
ATOM 696 O O . PRO A 1 95 ? 4.091 -7.542 -6.855 1.00 93.62 95 PRO A O 1
ATOM 699 N N . ALA A 1 96 ? 3.806 -6.392 -8.761 1.00 95.12 96 ALA A N 1
ATOM 700 C CA . ALA A 1 96 ? 2.637 -5.661 -8.276 1.00 95.12 96 ALA A CA 1
ATOM 701 C C . ALA A 1 96 ? 1.369 -6.527 -8.244 1.00 95.12 96 ALA A C 1
ATOM 703 O O . ALA A 1 96 ? 0.613 -6.443 -7.276 1.00 95.12 96 ALA A O 1
ATOM 704 N N . GLY A 1 97 ? 1.142 -7.382 -9.247 1.00 95.62 97 GLY A N 1
ATOM 705 C CA . GLY A 1 97 ? 0.020 -8.323 -9.263 1.00 95.62 97 GLY A CA 1
ATOM 706 C C . GLY A 1 97 ? 0.070 -9.293 -8.080 1.00 95.62 97 GLY A C 1
ATOM 707 O O . GLY A 1 97 ? -0.926 -9.476 -7.372 1.00 95.62 97 GLY A O 1
ATOM 708 N N . ALA A 1 98 ? 1.248 -9.844 -7.789 1.00 95.81 98 ALA A N 1
ATOM 709 C CA . ALA A 1 98 ? 1.488 -10.694 -6.631 1.00 95.81 98 ALA A CA 1
ATOM 710 C C . ALA A 1 98 ? 1.260 -9.937 -5.311 1.00 95.81 98 ALA A C 1
ATOM 712 O O . ALA A 1 98 ? 0.519 -10.421 -4.451 1.00 95.81 98 ALA A O 1
ATOM 713 N N . ALA A 1 99 ? 1.826 -8.733 -5.161 1.00 96.25 99 ALA A N 1
ATOM 714 C CA . ALA A 1 99 ? 1.674 -7.922 -3.951 1.00 96.25 99 ALA A CA 1
ATOM 715 C C . ALA A 1 99 ? 0.206 -7.540 -3.678 1.00 96.25 99 ALA A C 1
ATOM 717 O O . ALA A 1 99 ? -0.272 -7.668 -2.548 1.00 96.25 99 ALA A O 1
ATOM 718 N N . LEU A 1 100 ? -0.544 -7.143 -4.712 1.00 96.56 100 LEU A N 1
ATOM 719 C CA . LEU A 1 100 ? -1.970 -6.820 -4.603 1.00 96.56 100 LEU A CA 1
ATOM 720 C C . LEU A 1 100 ? -2.808 -8.048 -4.230 1.00 96.56 100 LEU A C 1
ATOM 722 O O . LEU A 1 100 ? -3.668 -7.959 -3.351 1.00 96.56 100 LEU A O 1
ATOM 726 N N . ARG A 1 101 ? -2.542 -9.211 -4.842 1.00 96.62 101 ARG A N 1
ATOM 727 C CA . ARG A 1 101 ? -3.240 -10.462 -4.498 1.00 96.62 101 ARG A CA 1
ATOM 728 C C . ARG A 1 101 ? -2.974 -10.874 -3.053 1.00 96.62 101 ARG A C 1
ATOM 730 O O . ARG A 1 101 ? -3.913 -11.236 -2.344 1.00 96.62 101 ARG A O 1
ATOM 737 N N . GLN A 1 102 ? -1.734 -10.764 -2.582 1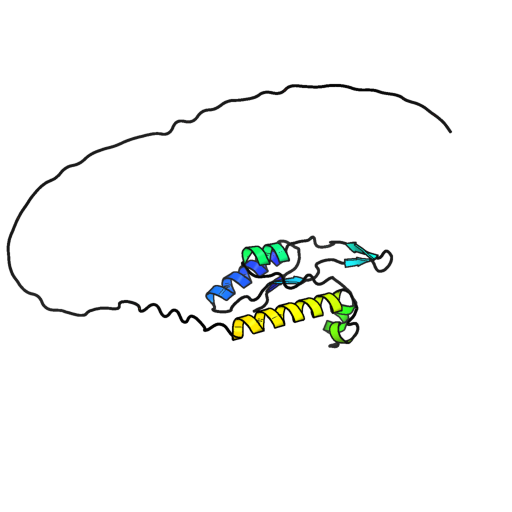.00 96.69 102 GLN A N 1
ATOM 738 C CA . GLN A 1 102 ? -1.391 -11.039 -1.185 1.00 96.69 102 GLN A CA 1
ATOM 739 C C . GLN A 1 102 ? -2.084 -10.063 -0.221 1.00 96.69 102 GLN A C 1
ATOM 741 O O . GLN A 1 102 ? -2.681 -10.502 0.766 1.00 96.69 102 GLN A O 1
ATOM 746 N N . ALA A 1 103 ? -2.077 -8.760 -0.522 1.00 96.56 103 ALA A N 1
ATOM 747 C CA . ALA A 1 103 ? -2.765 -7.751 0.284 1.00 96.56 103 ALA A CA 1
ATOM 748 C C . ALA A 1 103 ? -4.275 -8.030 0.371 1.00 96.56 103 ALA A C 1
ATOM 750 O O . ALA A 1 103 ? -4.843 -8.039 1.465 1.00 96.56 103 ALA A O 1
ATOM 751 N N . ALA A 1 104 ? -4.913 -8.356 -0.757 1.00 95.44 104 ALA A N 1
ATOM 752 C CA . ALA A 1 104 ? -6.329 -8.710 -0.813 1.00 95.44 104 ALA A CA 1
ATOM 753 C C . ALA A 1 104 ? -6.649 -9.980 -0.006 1.00 95.44 104 ALA A C 1
ATOM 755 O O . ALA A 1 104 ? -7.634 -10.019 0.732 1.00 95.44 104 ALA A O 1
ATOM 756 N N . GLN A 1 105 ? -5.801 -11.010 -0.081 1.00 95.38 105 GLN A N 1
ATOM 757 C CA . GLN A 1 105 ? -5.970 -12.229 0.714 1.00 95.38 105 GLN A CA 1
ATOM 758 C C . GLN A 1 105 ? -5.867 -11.960 2.218 1.00 95.38 105 GLN A C 1
ATOM 760 O O . GLN A 1 105 ? -6.640 -12.524 2.993 1.00 95.38 105 GLN A O 1
ATOM 765 N N . ARG A 1 106 ? -4.923 -11.114 2.647 1.00 94.69 106 ARG A N 1
ATOM 766 C CA . ARG A 1 106 ? -4.778 -10.724 4.058 1.00 94.69 106 ARG A CA 1
ATOM 767 C C . ARG A 1 106 ? -5.994 -9.931 4.533 1.00 94.69 106 ARG A C 1
ATOM 769 O O . ARG A 1 106 ? -6.582 -10.280 5.553 1.00 94.69 106 ARG A O 1
ATOM 776 N N . LEU A 1 107 ? -6.435 -8.954 3.744 1.00 94.12 107 LEU A N 1
ATOM 777 C CA . LEU A 1 107 ? -7.642 -8.178 4.019 1.00 94.12 107 LEU A CA 1
ATOM 778 C C . LEU A 1 107 ? -8.891 -9.060 4.150 1.00 94.12 107 LEU A C 1
ATOM 780 O O . LEU A 1 107 ? -9.689 -8.876 5.069 1.00 94.12 107 LEU A O 1
ATOM 784 N N . ALA A 1 108 ? -9.066 -10.034 3.253 1.00 92.88 108 ALA A N 1
ATOM 785 C CA . ALA A 1 108 ? -10.209 -10.941 3.280 1.00 92.88 108 ALA A CA 1
ATOM 786 C C . ALA A 1 108 ? -10.233 -11.811 4.547 1.00 92.88 108 ALA A C 1
ATOM 788 O O . ALA A 1 108 ? -11.309 -12.105 5.073 1.00 92.88 108 ALA A O 1
ATOM 789 N N . ARG A 1 109 ? -9.061 -12.214 5.056 1.00 90.56 109 ARG A N 1
ATOM 790 C CA . ARG A 1 109 ? -8.951 -12.947 6.326 1.00 90.56 109 ARG A CA 1
ATOM 791 C C . ARG A 1 109 ? -9.347 -12.058 7.502 1.00 90.56 109 ARG A C 1
ATOM 793 O O . ARG A 1 109 ? -10.202 -12.473 8.275 1.00 90.56 109 ARG A O 1
ATOM 800 N N . GLU A 1 110 ? -8.823 -10.835 7.581 1.00 85.44 110 GLU A N 1
ATOM 801 C CA . GLU A 1 110 ? -9.149 -9.916 8.683 1.00 85.44 110 GLU A CA 1
ATOM 802 C C . GLU A 1 110 ? -10.607 -9.456 8.675 1.00 85.44 110 GLU A C 1
ATOM 804 O O . GLU A 1 110 ? -11.274 -9.406 9.701 1.00 85.44 110 GLU A O 1
ATOM 809 N N . THR A 1 111 ? -11.179 -9.192 7.505 1.00 82.31 111 THR A N 1
ATOM 810 C CA . THR A 1 111 ? -12.584 -8.766 7.440 1.00 82.31 111 THR A CA 1
ATOM 811 C C . THR A 1 111 ? -13.524 -9.886 7.913 1.00 82.31 111 THR A C 1
ATOM 813 O O . THR A 1 111 ? -14.511 -9.629 8.602 1.00 82.31 111 THR A O 1
ATOM 816 N N . ARG A 1 112 ? -13.198 -11.155 7.622 1.00 75.69 112 ARG A N 1
ATOM 817 C CA . ARG A 1 112 ? -13.970 -12.315 8.105 1.00 75.69 112 ARG A CA 1
ATOM 818 C C . ARG A 1 112 ? -13.914 -12.488 9.624 1.00 75.69 112 ARG A C 1
ATOM 820 O O . ARG A 1 112 ? -14.892 -12.971 10.195 1.00 75.69 112 ARG A O 1
ATOM 827 N N . THR A 1 113 ? -12.809 -12.126 10.280 1.00 69.38 113 THR A N 1
ATOM 828 C CA . THR A 1 113 ? -12.703 -12.210 11.748 1.00 69.38 113 THR A CA 1
ATOM 829 C C . THR A 1 113 ? -13.524 -11.115 12.428 1.00 69.38 113 THR A C 1
ATOM 831 O O . THR A 1 113 ? -14.132 -11.372 13.467 1.00 69.38 113 THR A O 1
ATOM 834 N N . LEU A 1 114 ? -13.618 -9.928 11.822 1.00 64.81 114 LEU A N 1
ATOM 835 C CA . LEU A 1 114 ? -14.400 -8.806 12.351 1.00 64.81 114 LEU A CA 1
ATOM 836 C C . LEU A 1 114 ? -15.914 -9.024 12.247 1.00 64.81 114 LEU A C 1
ATOM 838 O O . LEU A 1 114 ? -16.632 -8.709 13.189 1.00 64.81 114 LEU A O 1
ATOM 842 N N . ILE A 1 115 ? -16.400 -9.644 11.166 1.00 64.31 115 ILE A N 1
ATOM 843 C CA . ILE A 1 115 ? -17.834 -9.949 10.973 1.00 64.31 115 ILE A CA 1
ATOM 844 C C . ILE A 1 115 ? -18.381 -10.914 12.047 1.00 64.31 115 ILE A C 1
ATOM 846 O O . ILE A 1 115 ? -19.583 -10.960 12.291 1.00 64.31 115 ILE A O 1
ATOM 850 N N . ARG A 1 116 ? -17.512 -11.687 12.712 1.00 54.50 116 ARG A N 1
ATOM 851 C CA . ARG A 1 116 ? -17.899 -12.693 13.717 1.00 54.50 116 ARG A CA 1
ATOM 852 C C . ARG A 1 116 ? -17.788 -12.224 15.170 1.00 54.50 116 ARG A C 1
ATOM 854 O O . ARG A 1 116 ? -18.126 -12.997 16.063 1.00 54.50 116 ARG A O 1
ATOM 861 N N . LYS A 1 117 ? -17.322 -11.000 15.430 1.00 57.81 117 LYS A N 1
ATOM 862 C CA . LYS A 1 117 ? -17.288 -10.438 16.787 1.00 57.81 117 LYS A CA 1
ATOM 863 C C . LYS A 1 117 ? -18.591 -9.675 17.054 1.00 57.81 117 LYS A C 1
ATOM 865 O O . LYS A 1 117 ? -18.978 -8.868 16.209 1.00 57.81 117 LYS A O 1
ATOM 870 N N . PRO A 1 118 ? -19.278 -9.899 18.191 1.00 49.78 118 PRO A N 1
ATOM 871 C CA . PRO A 1 118 ? -20.428 -9.078 18.546 1.00 49.78 118 PRO A CA 1
ATOM 872 C C . PRO A 1 118 ? -19.976 -7.617 18.659 1.00 49.78 118 PRO A C 1
ATOM 874 O O . PRO A 1 118 ? -18.973 -7.318 19.308 1.00 49.78 118 PRO A O 1
ATOM 877 N N . LEU A 1 119 ? -20.695 -6.716 17.988 1.00 56.81 119 LEU A N 1
ATOM 878 C CA . LEU A 1 119 ? -20.474 -5.278 18.089 1.00 56.81 119 LEU A CA 1
ATOM 879 C C . LEU A 1 119 ? -20.758 -4.852 19.531 1.00 56.81 119 LEU A C 1
ATOM 881 O O . LEU A 1 119 ? -21.908 -4.880 19.970 1.00 56.81 119 LEU A O 1
ATOM 885 N N . SER A 1 120 ? -19.727 -4.442 20.265 1.00 54.53 120 SER A N 1
ATOM 886 C CA . SER A 1 120 ? -19.907 -3.758 21.543 1.00 54.53 120 SER A CA 1
ATOM 887 C C . SER A 1 120 ? -20.495 -2.371 21.274 1.00 54.53 120 SER A C 1
ATOM 889 O O . SER A 1 120 ? -19.765 -1.387 21.175 1.00 54.53 120 SER A O 1
ATOM 891 N N . LEU A 1 121 ? -21.820 -2.277 21.131 1.00 54.31 121 LEU A N 1
ATOM 892 C CA . LEU A 1 121 ? -22.533 -1.007 21.250 1.00 54.31 121 LEU A CA 1
ATOM 893 C C . LEU A 1 121 ? -22.497 -0.584 22.720 1.00 54.31 121 LEU A C 1
ATOM 895 O O . LEU A 1 121 ? -23.418 -0.838 23.492 1.00 54.31 121 LEU A O 1
ATOM 899 N N . GLY A 1 122 ? -21.395 0.046 23.117 1.00 51.22 122 GLY A N 1
ATOM 900 C CA . GLY A 1 122 ? -21.298 0.757 24.382 1.00 51.22 122 GLY A CA 1
ATOM 901 C C . GLY A 1 122 ? -22.150 2.021 24.335 1.00 51.22 122 GLY A C 1
ATOM 902 O O . GLY A 1 122 ? -21.626 3.112 24.139 1.00 51.22 122 GLY A O 1
ATOM 903 N N . VAL A 1 123 ? -23.465 1.892 24.518 1.00 46.69 123 VAL A N 1
ATOM 904 C CA . VAL A 1 123 ? -24.287 3.024 24.954 1.00 46.69 123 VAL A CA 1
ATOM 905 C C . VAL A 1 123 ? -24.053 3.170 26.453 1.00 46.69 123 VAL A C 1
ATOM 907 O O . VAL A 1 123 ? -24.673 2.484 27.260 1.00 46.69 123 VAL A O 1
ATOM 910 N N . ALA A 1 124 ? -23.121 4.042 26.836 1.00 56.34 124 ALA A N 1
ATOM 911 C CA . ALA A 1 124 ? -23.071 4.528 28.208 1.00 56.34 124 ALA A CA 1
ATOM 912 C C . ALA A 1 124 ? -24.338 5.373 28.453 1.00 56.34 124 ALA A C 1
ATOM 914 O O . ALA A 1 124 ? -24.565 6.339 27.714 1.00 56.34 124 ALA A O 1
ATOM 915 N N . PRO A 1 125 ? -25.188 5.046 29.443 1.00 41.47 125 PRO A N 1
ATOM 916 C CA . PRO A 1 125 ? -26.335 5.881 29.749 1.00 41.47 125 PRO A CA 1
ATOM 917 C C . PRO A 1 125 ? -25.832 7.188 30.371 1.00 41.47 125 PRO A C 1
ATOM 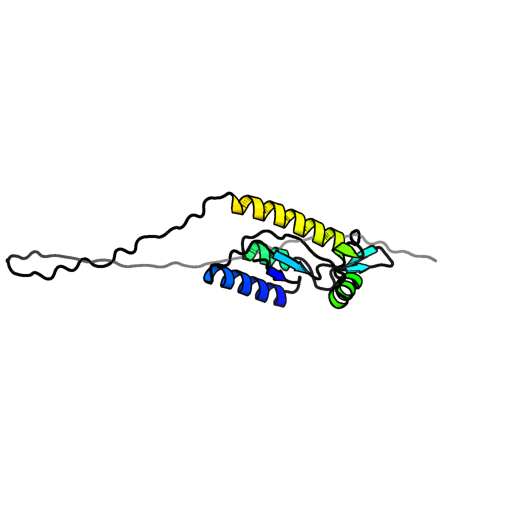919 O O . PRO A 1 125 ? -25.153 7.181 31.396 1.00 41.47 125 PRO A O 1
ATOM 922 N N . LYS A 1 126 ? -26.162 8.326 29.749 1.00 43.22 126 LYS A N 1
ATOM 923 C CA . LYS A 1 126 ? -26.040 9.644 30.388 1.00 43.22 126 LYS A CA 1
ATOM 924 C C . LYS A 1 126 ? -26.975 9.676 31.607 1.00 43.22 126 LYS A C 1
ATOM 926 O O . LYS A 1 126 ? -28.178 9.498 31.409 1.00 43.22 126 LYS A O 1
ATOM 931 N N . PRO A 1 127 ? -26.500 9.960 32.832 1.00 43.66 127 PRO A N 1
ATOM 932 C CA . PRO A 1 127 ? -27.390 10.300 33.933 1.00 43.66 127 PRO A CA 1
ATOM 933 C C . PRO A 1 127 ? -27.919 11.716 33.680 1.00 43.66 127 PRO A C 1
ATOM 935 O O . PRO A 1 127 ? -27.190 12.698 33.808 1.00 43.66 127 PRO A O 1
ATOM 938 N N . GLY A 1 128 ? -29.171 11.815 33.238 1.00 38.91 128 GLY A N 1
ATOM 939 C CA . GLY A 1 128 ? -29.846 13.075 32.950 1.00 38.91 128 GLY A CA 1
ATOM 940 C C . GLY A 1 128 ? -31.017 13.316 33.896 1.00 38.91 128 GLY A C 1
ATOM 941 O O . GLY A 1 128 ? -32.059 12.693 33.745 1.00 38.91 128 GLY A O 1
ATOM 942 N N . ALA A 1 129 ? -30.811 14.267 34.809 1.00 41.81 129 ALA A N 1
ATOM 943 C CA . ALA A 1 129 ? -31.794 15.172 35.409 1.00 41.81 129 ALA A CA 1
ATOM 944 C C . ALA A 1 129 ? -32.999 14.564 36.159 1.00 41.81 129 ALA A C 1
ATOM 946 O O . ALA A 1 129 ? -34.094 14.417 35.620 1.00 41.81 129 ALA A O 1
ATOM 947 N N . ALA A 1 130 ? -32.832 14.372 37.471 1.00 40.50 130 ALA A N 1
ATOM 948 C CA . ALA A 1 130 ? -33.951 14.409 38.406 1.00 40.50 130 ALA A CA 1
ATOM 949 C C . ALA A 1 130 ? -34.426 15.867 38.571 1.00 40.50 130 ALA A C 1
ATOM 951 O O . ALA A 1 130 ? -33.718 16.709 39.119 1.00 40.50 130 ALA A O 1
ATOM 952 N N . ASN A 1 131 ? -35.627 16.159 38.074 1.00 39.72 131 ASN A N 1
ATOM 953 C CA . ASN A 1 131 ? -36.429 17.307 38.486 1.00 39.72 131 ASN A CA 1
ATOM 954 C C . ASN A 1 131 ? -37.118 16.950 39.811 1.00 39.72 131 ASN A C 1
ATOM 956 O O . ASN A 1 131 ? -37.947 16.042 39.837 1.00 39.72 131 ASN A O 1
ATOM 960 N N . ALA A 1 132 ? -36.807 17.683 40.878 1.00 41.16 132 ALA A N 1
ATOM 961 C CA . ALA A 1 132 ? -37.684 17.803 42.035 1.00 41.16 132 ALA A CA 1
ATOM 962 C C . ALA A 1 132 ? -37.565 19.225 42.597 1.00 41.16 132 ALA A C 1
ATOM 964 O O . ALA A 1 132 ? -36.655 19.550 43.357 1.00 41.16 132 ALA A O 1
ATOM 965 N N . ASN A 1 133 ? -38.483 20.087 42.168 1.00 36.00 133 ASN A N 1
ATOM 966 C CA . ASN A 1 133 ? -38.746 21.372 42.797 1.00 36.00 133 ASN A CA 1
ATOM 967 C C . ASN A 1 133 ? -39.656 21.130 44.015 1.00 36.00 133 ASN A C 1
ATOM 969 O O . ASN A 1 133 ? -40.768 20.629 43.855 1.00 36.00 133 ASN A O 1
ATOM 973 N N . GLY A 1 134 ? -39.181 21.457 45.218 1.00 32.75 134 GLY A N 1
ATOM 974 C CA . GLY A 1 134 ? -39.940 21.300 46.461 1.00 32.75 134 GLY A CA 1
ATOM 975 C C . GLY A 1 134 ? -39.117 21.630 47.708 1.00 32.75 134 GLY A C 1
ATOM 976 O O . GLY A 1 134 ? -38.616 20.735 48.374 1.00 32.75 134 GLY A O 1
ATOM 977 N N . SER A 1 135 ? -38.987 22.921 48.017 1.00 35.75 135 SER A N 1
ATOM 978 C CA . SER A 1 135 ? -38.703 23.431 49.375 1.00 35.75 135 SER A CA 1
ATOM 979 C C . SER A 1 135 ? -40.054 23.724 50.068 1.00 35.75 135 SER A C 1
ATOM 981 O O . SER A 1 135 ? -41.008 23.952 49.315 1.00 35.75 135 SER A O 1
ATOM 983 N N . PRO A 1 136 ? -40.198 23.792 51.421 1.00 50.12 136 PRO A N 1
ATOM 984 C CA . PRO A 1 136 ? -39.241 24.449 52.333 1.00 50.12 136 PRO A CA 1
ATOM 985 C C . PRO A 1 136 ? -39.099 23.912 53.794 1.00 50.12 136 PRO A C 1
ATOM 987 O O . PRO A 1 136 ? -39.917 23.147 54.292 1.00 50.12 136 PRO A O 1
ATOM 990 N N . ASN A 1 137 ? -38.111 24.502 54.491 1.00 33.06 137 ASN A N 1
ATOM 991 C CA . ASN A 1 137 ? -37.989 24.804 55.940 1.00 33.06 137 ASN A CA 1
ATOM 992 C C . ASN A 1 137 ? -37.423 23.795 56.971 1.00 33.06 137 ASN A C 1
ATOM 994 O O . ASN A 1 137 ? -37.893 22.673 57.108 1.00 33.06 137 ASN A O 1
ATOM 998 N N . GLY A 1 138 ? -36.513 24.328 57.814 1.00 31.23 138 GLY A N 1
ATOM 999 C CA . GLY A 1 138 ? -36.086 23.820 59.136 1.00 31.23 138 GLY A CA 1
ATOM 1000 C C . GLY A 1 138 ? -34.554 23.820 59.315 1.00 31.23 138 GLY A C 1
ATOM 1001 O O . GLY A 1 138 ? -33.909 22.919 58.807 1.00 31.23 138 GLY A O 1
ATOM 1002 N N . HIS A 1 139 ? -33.911 24.922 59.726 1.00 34.28 139 HIS A N 1
ATOM 1003 C CA . HIS A 1 139 ? -33.503 25.305 61.101 1.00 34.28 139 HIS A CA 1
ATOM 1004 C C . HIS A 1 139 ? -32.279 24.530 61.675 1.00 34.28 139 HIS A C 1
ATOM 1006 O O . HIS A 1 139 ? -32.284 23.308 61.701 1.00 34.28 139 HIS A O 1
ATOM 1012 N N . GLU A 1 140 ? -31.305 25.301 62.207 1.00 34.56 140 GLU A N 1
ATOM 1013 C CA . GLU A 1 140 ? -30.191 24.935 63.135 1.00 34.56 140 GLU A CA 1
ATOM 1014 C C . GLU A 1 140 ? -28.939 24.246 62.553 1.00 34.56 140 GLU A C 1
ATOM 1016 O O . GLU A 1 140 ? -29.039 23.437 61.647 1.00 34.56 140 GLU A O 1
ATOM 1021 N N . THR A 1 141 ? -27.703 24.419 63.040 1.00 36.84 141 THR A N 1
ATOM 1022 C CA . THR A 1 141 ? -26.946 25.482 63.737 1.00 36.84 141 THR A CA 1
ATOM 1023 C C . THR A 1 141 ? -25.440 25.152 63.560 1.00 36.84 141 THR A C 1
ATOM 1025 O O . THR A 1 141 ? -25.064 23.996 63.429 1.00 36.84 141 THR A O 1
ATOM 1028 N N . ASN A 1 142 ? -24.614 26.204 63.513 1.00 33.22 142 ASN A N 1
ATOM 1029 C CA . ASN A 1 142 ? -23.236 26.413 64.009 1.00 33.22 142 ASN A CA 1
ATOM 1030 C C . ASN A 1 142 ? -22.194 25.268 64.213 1.00 33.22 142 ASN A C 1
ATOM 1032 O O . ASN A 1 142 ? -22.471 24.250 64.835 1.00 33.22 142 ASN A O 1
ATOM 1036 N N . GLY A 1 143 ? -20.923 25.573 63.884 1.00 34.16 143 GLY A N 1
ATOM 1037 C CA . GLY A 1 143 ? -19.704 24.884 64.370 1.00 34.16 143 GLY A CA 1
ATOM 1038 C C . GLY A 1 143 ? -18.576 24.827 63.320 1.00 34.16 143 GLY A C 1
ATOM 1039 O O . GLY A 1 143 ? -18.548 23.919 62.505 1.00 34.16 143 GLY A O 1
ATOM 1040 N N . SER A 1 144 ? -17.780 25.883 63.110 1.00 38.03 144 SER A N 1
ATOM 1041 C CA . SER A 1 144 ? -16.523 26.242 63.806 1.00 38.03 144 SER A CA 1
ATOM 1042 C C . SER A 1 144 ? -15.274 25.415 63.436 1.00 38.03 144 SER A C 1
ATOM 1044 O O . SER A 1 144 ? -15.222 24.230 63.737 1.00 38.03 144 SER A O 1
ATOM 1046 N N . ASN A 1 145 ? -14.242 26.141 62.966 1.00 37.19 145 ASN A N 1
ATOM 1047 C CA . ASN A 1 145 ? -12.791 25.855 62.974 1.00 37.19 145 ASN A CA 1
ATOM 1048 C C . ASN A 1 145 ? -12.259 24.638 62.184 1.00 37.19 145 ASN A C 1
ATOM 1050 O O . ASN A 1 145 ? -12.813 23.557 62.226 1.00 37.19 145 ASN A O 1
ATOM 1054 N N . GLY A 1 146 ? -11.113 24.711 61.503 1.00 34.34 146 GLY A N 1
ATOM 1055 C CA . GLY A 1 146 ? -10.115 25.773 61.399 1.00 34.34 146 GLY A CA 1
ATOM 1056 C C . GLY A 1 146 ? -8.829 25.255 60.732 1.00 34.34 146 GLY A C 1
ATOM 1057 O O . GLY A 1 146 ? -8.666 24.053 60.574 1.00 34.34 146 GLY A O 1
ATOM 1058 N N . HIS A 1 147 ? -7.950 26.209 60.393 1.00 37.25 147 HIS A N 1
ATOM 1059 C CA . HIS A 1 147 ? -6.478 26.136 60.288 1.00 37.25 147 HIS A CA 1
ATOM 1060 C C . HIS A 1 147 ? -5.842 25.065 59.367 1.00 37.25 147 HIS A C 1
ATOM 1062 O O . HIS A 1 147 ? -5.994 23.875 59.582 1.00 37.25 147 HIS A O 1
ATOM 1068 N N . ALA A 1 148 ? -5.162 25.413 58.268 1.00 36.78 148 ALA A N 1
ATOM 1069 C CA . ALA A 1 148 ? -3.935 26.215 58.090 1.00 36.78 148 ALA A CA 1
ATOM 1070 C C . ALA A 1 148 ? -2.663 25.351 57.989 1.00 36.78 148 ALA A C 1
ATOM 1072 O O . ALA A 1 148 ? -2.403 24.503 58.834 1.00 36.78 148 ALA A O 1
ATOM 1073 N N . GLY A 1 149 ? -1.832 25.708 57.004 1.00 35.38 149 GLY A N 1
ATOM 1074 C CA . GLY A 1 149 ? -0.398 25.416 56.949 1.00 35.38 149 GLY A CA 1
ATOM 1075 C C . GLY A 1 149 ? -0.016 24.171 56.140 1.00 35.38 149 GLY A C 1
ATOM 1076 O O . GLY A 1 149 ? -0.722 23.179 56.154 1.00 35.38 149 GLY A O 1
ATOM 1077 N N . HIS A 1 150 ? 1.105 24.132 55.426 1.00 39.88 150 HIS A N 1
ATOM 1078 C CA . HIS A 1 150 ? 2.153 25.126 55.220 1.00 39.88 150 HIS A CA 1
ATOM 1079 C C . HIS A 1 150 ? 3.105 24.556 54.136 1.00 39.88 150 HIS A C 1
ATOM 1081 O O . HIS A 1 150 ? 3.442 23.382 54.188 1.00 39.88 150 HIS A O 1
ATOM 1087 N N . VAL A 1 151 ? 3.465 25.407 53.168 1.00 38.62 151 VAL A N 1
ATOM 1088 C CA . VAL A 1 151 ? 4.796 25.669 52.567 1.00 38.62 151 VAL A CA 1
ATOM 1089 C C . VAL A 1 151 ? 5.776 24.564 52.096 1.00 38.62 151 VAL A C 1
ATOM 1091 O O . VAL A 1 151 ? 6.107 23.646 52.830 1.00 38.62 151 VAL A O 1
ATOM 1094 N N . HIS A 1 152 ? 6.390 24.886 50.935 1.00 37.59 152 HIS A N 1
ATOM 1095 C CA . HIS A 1 152 ? 7.840 24.830 50.615 1.00 37.59 152 HIS A CA 1
ATOM 1096 C C . HIS A 1 152 ? 8.481 23.437 50.382 1.00 37.59 152 HIS A C 1
ATOM 1098 O O . HIS A 1 152 ? 8.117 22.468 51.024 1.00 37.59 152 HIS A O 1
ATOM 1104 N N . GLU A 1 153 ? 9.476 23.212 49.515 1.00 36.56 153 GLU A N 1
ATOM 1105 C CA . GLU A 1 153 ? 10.285 24.053 48.621 1.00 36.56 153 GLU A CA 1
ATOM 1106 C C . GLU A 1 153 ? 11.264 23.152 47.825 1.00 36.56 153 GLU A C 1
ATOM 1108 O O . GLU A 1 153 ? 11.629 22.072 48.279 1.00 36.56 153 GLU A O 1
ATOM 1113 N N . ALA A 1 154 ? 11.658 23.652 46.649 1.00 35.62 154 ALA A N 1
ATOM 1114 C CA . ALA A 1 154 ? 12.928 23.495 45.925 1.00 35.62 154 ALA A CA 1
ATOM 1115 C C . ALA A 1 154 ? 13.509 22.121 45.519 1.00 35.62 154 ALA A C 1
ATOM 1117 O O . ALA A 1 154 ? 13.863 21.258 46.317 1.00 35.62 154 ALA A O 1
ATOM 1118 N N . ALA A 1 155 ? 13.807 22.059 44.217 1.00 43.81 155 ALA A N 1
ATOM 1119 C CA . ALA A 1 155 ? 14.968 21.376 43.653 1.00 43.81 155 ALA A CA 1
ATOM 1120 C C . ALA A 1 155 ? 16.278 22.127 43.977 1.00 43.81 155 ALA A C 1
ATOM 1122 O O . ALA A 1 155 ? 16.249 23.333 44.229 1.00 43.81 155 ALA A O 1
ATOM 1123 N N . PRO A 1 156 ? 17.435 21.463 43.830 1.00 50.78 156 PRO A N 1
ATOM 1124 C CA . PRO A 1 156 ? 18.498 22.113 43.067 1.00 50.78 156 PRO A CA 1
ATOM 1125 C C . PRO A 1 156 ? 19.217 21.195 42.066 1.00 50.78 156 PRO A C 1
ATOM 1127 O O . PRO A 1 156 ? 19.224 19.969 42.171 1.00 50.78 156 PRO A O 1
ATOM 1130 N N . GLU A 1 157 ? 19.808 21.870 41.082 1.00 42.97 157 GLU A N 1
ATOM 1131 C CA . GLU A 1 157 ? 20.672 21.379 40.010 1.00 42.97 157 GLU A CA 1
ATOM 1132 C C . GLU A 1 157 ? 22.094 20.989 40.466 1.00 42.97 157 GLU A C 1
ATOM 1134 O O . GLU A 1 157 ? 22.509 21.293 41.584 1.00 42.97 157 GLU A O 1
ATOM 1139 N N . ALA A 1 158 ? 22.838 20.444 39.487 1.00 40.62 158 ALA A N 1
ATOM 1140 C CA . ALA A 1 158 ? 24.297 20.344 39.294 1.00 40.62 158 ALA A CA 1
ATOM 1141 C C . ALA A 1 158 ? 24.748 18.874 39.203 1.00 40.62 158 ALA A C 1
ATOM 1143 O O . ALA A 1 158 ? 24.348 18.048 40.008 1.00 40.62 158 ALA A O 1
ATOM 1144 N N . GLY A 1 159 ? 25.575 18.434 38.256 1.00 34.34 159 GLY A N 1
ATOM 1145 C CA . GLY A 1 159 ? 26.504 19.129 37.370 1.00 34.34 159 GLY A CA 1
ATOM 1146 C C . GLY A 1 159 ? 27.802 18.304 37.293 1.00 34.34 159 GLY A C 1
ATOM 1147 O O . GLY A 1 159 ? 28.146 17.633 38.261 1.00 34.34 159 GLY A O 1
ATOM 1148 N N . HIS A 1 160 ? 28.515 18.414 36.164 1.00 43.06 160 HIS A N 1
ATOM 1149 C CA . HIS A 1 160 ? 29.883 17.920 35.885 1.00 43.06 160 HIS A CA 1
ATOM 1150 C C . HIS A 1 160 ? 30.081 16.412 35.643 1.00 43.06 160 HIS A C 1
ATOM 1152 O O . HIS A 1 160 ? 29.415 15.577 36.232 1.00 43.06 160 HIS A O 1
ATOM 1158 N N . SER A 1 161 ? 31.064 15.949 34.869 1.00 38.62 161 SER A N 1
ATOM 1159 C CA . SER A 1 161 ? 31.866 16.462 33.746 1.00 38.62 161 SER A CA 1
ATOM 1160 C C . SER A 1 161 ? 32.775 15.297 33.313 1.00 38.62 161 SER A C 1
ATOM 1162 O O . SER A 1 161 ? 33.213 14.522 34.156 1.00 38.62 161 SER A O 1
ATOM 1164 N N . SER A 1 162 ?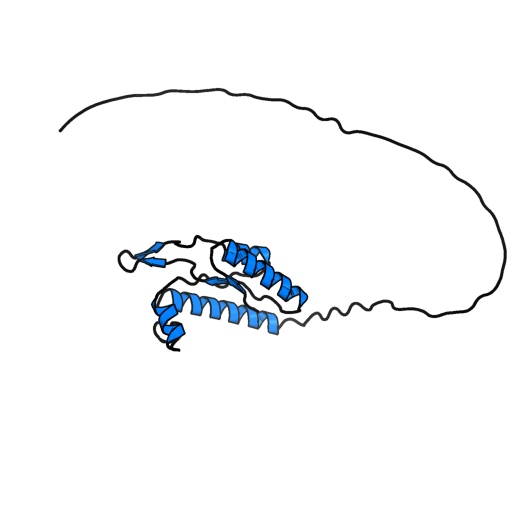 33.110 15.231 32.022 1.00 40.34 162 SER A N 1
ATOM 1165 C CA . SER A 1 162 ? 34.411 14.800 31.467 1.00 40.34 162 SER A CA 1
ATOM 1166 C C . SER A 1 162 ? 35.117 13.533 32.000 1.00 40.34 162 SER A C 1
ATOM 1168 O O . SER A 1 162 ? 35.675 13.545 33.097 1.00 40.34 162 SER A O 1
ATOM 1170 N N . HIS A 1 163 ? 35.383 12.575 31.104 1.00 41.69 163 HIS A N 1
ATOM 1171 C CA . HIS A 1 163 ? 36.777 12.187 30.850 1.00 41.69 163 HIS A CA 1
ATOM 1172 C C . HIS A 1 163 ? 36.987 11.625 29.442 1.00 41.69 163 HIS A C 1
ATOM 1174 O O . HIS A 1 163 ? 36.283 10.728 28.987 1.00 41.69 163 HIS A O 1
ATOM 1180 N N . ALA A 1 164 ? 37.978 12.210 28.778 1.00 43.16 164 ALA A N 1
ATOM 1181 C CA . ALA A 1 164 ? 38.624 11.738 27.570 1.00 43.16 164 ALA A CA 1
ATOM 1182 C C . ALA A 1 164 ? 39.781 10.781 27.922 1.00 43.16 164 ALA A C 1
ATOM 1184 O O . ALA A 1 164 ? 40.280 10.795 29.046 1.00 43.16 164 ALA A O 1
ATOM 1185 N N . GLY A 1 165 ? 40.246 10.021 26.929 1.00 38.75 165 GLY A N 1
ATOM 1186 C CA . GLY A 1 165 ? 41.517 9.283 26.936 1.00 38.75 165 GLY A CA 1
ATOM 1187 C C . GLY A 1 165 ? 41.475 8.140 25.913 1.00 38.75 165 GLY A C 1
ATOM 1188 O O . GLY A 1 165 ? 40.743 7.186 26.132 1.00 38.75 165 GLY A O 1
ATOM 1189 N N . ASN A 1 166 ? 42.000 8.346 24.694 1.00 42.69 166 ASN A N 1
ATOM 1190 C CA . ASN A 1 166 ? 43.347 7.943 24.212 1.00 42.69 166 ASN A CA 1
ATOM 1191 C C . ASN A 1 166 ? 43.531 6.415 24.088 1.00 42.69 166 ASN A C 1
ATOM 1193 O O . ASN A 1 166 ? 43.087 5.687 24.960 1.00 42.69 166 ASN A O 1
ATOM 1197 N N . ALA A 1 167 ? 44.285 5.813 23.170 1.00 44.06 167 ALA A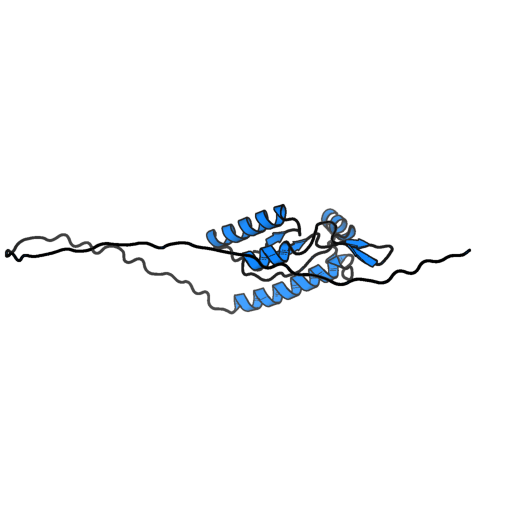 N 1
ATOM 1198 C CA . ALA A 1 167 ? 44.963 6.118 21.904 1.00 44.06 167 ALA A CA 1
ATOM 1199 C C . ALA A 1 167 ? 45.813 4.860 21.605 1.00 44.06 167 ALA A C 1
ATOM 1201 O O . ALA A 1 167 ? 46.352 4.299 22.555 1.00 44.06 167 ALA A O 1
ATOM 1202 N N . HIS A 1 168 ? 45.958 4.448 20.340 1.00 45.66 168 HIS A N 1
ATOM 1203 C CA . HIS A 1 168 ? 47.172 3.838 19.743 1.00 45.66 168 HIS A CA 1
ATOM 1204 C C . HIS A 1 168 ? 46.847 3.490 18.274 1.00 45.66 168 HIS A C 1
ATOM 1206 O O . HIS A 1 168 ? 45.859 2.806 18.024 1.00 45.66 168 HIS A O 1
ATOM 1212 N N . GLU A 1 169 ? 47.451 4.124 17.258 1.00 43.59 169 GLU A N 1
ATOM 1213 C CA . GLU A 1 169 ? 48.783 3.810 16.679 1.00 43.59 169 GLU A CA 1
ATOM 1214 C C . GLU A 1 169 ? 48.920 2.311 16.364 1.00 43.59 169 GLU A C 1
ATOM 1216 O O . GLU A 1 169 ? 48.749 1.479 17.242 1.00 43.59 169 GLU A O 1
ATOM 1221 N N . GLY A 1 170 ? 49.224 1.832 15.162 1.00 37.75 170 GLY A N 1
ATOM 1222 C CA . GLY A 1 170 ? 49.755 2.400 13.927 1.00 37.75 170 GLY A CA 1
ATOM 1223 C C . GLY A 1 170 ? 50.464 1.242 13.200 1.00 37.75 170 GLY A C 1
ATOM 1224 O O . GLY A 1 170 ? 50.984 0.353 13.871 1.00 37.75 170 GLY A O 1
ATOM 1225 N N . HIS A 1 171 ? 50.454 1.203 11.867 1.00 48.38 171 HIS A N 1
ATOM 1226 C CA . HIS A 1 171 ? 51.632 0.831 11.069 1.00 48.38 171 HIS A CA 1
ATOM 1227 C C . HIS A 1 171 ? 51.386 1.031 9.572 1.00 48.38 171 HIS A C 1
ATOM 1229 O O . HIS A 1 171 ? 50.409 0.569 8.987 1.00 48.38 171 HIS A O 1
ATOM 1235 N N . ASP A 1 172 ? 52.340 1.763 9.023 1.00 49.72 172 ASP A N 1
ATOM 1236 C CA . ASP A 1 172 ? 52.661 2.065 7.640 1.00 49.72 172 ASP A CA 1
ATOM 1237 C C . ASP A 1 172 ? 53.211 0.820 6.913 1.00 49.72 172 ASP A C 1
ATOM 1239 O O . ASP A 1 172 ? 53.851 -0.016 7.551 1.00 49.72 172 ASP A O 1
ATOM 1243 N N . HIS A 1 173 ? 52.978 0.710 5.600 1.00 50.59 173 HIS A N 1
ATOM 1244 C CA . HIS A 1 173 ? 54.030 0.400 4.621 1.00 50.59 173 HIS A CA 1
ATOM 1245 C C . HIS A 1 173 ? 53.506 0.430 3.171 1.00 50.59 173 HIS A C 1
ATOM 1247 O O . HIS A 1 173 ? 52.859 -0.488 2.674 1.00 50.59 173 HIS A O 1
ATOM 1253 N N . SER A 1 174 ? 53.799 1.552 2.516 1.00 47.78 174 SER A N 1
ATOM 1254 C CA . SER A 1 174 ? 54.415 1.687 1.185 1.00 47.78 174 SER A CA 1
ATOM 1255 C C . SER A 1 174 ? 54.586 0.460 0.256 1.00 47.78 174 SER A C 1
ATOM 1257 O O . SER A 1 174 ? 55.195 -0.539 0.620 1.00 47.78 174 SER A O 1
ATOM 1259 N N . GLY A 1 175 ? 54.293 0.669 -1.043 1.00 43.88 175 GLY A N 1
ATOM 1260 C CA . GLY A 1 175 ? 55.261 0.323 -2.102 1.00 43.88 175 GLY A CA 1
ATOM 1261 C C . GLY A 1 175 ? 54.780 -0.397 -3.377 1.00 43.88 175 GLY A C 1
ATOM 1262 O O . GLY A 1 175 ? 54.640 -1.607 -3.379 1.00 43.88 175 GLY A O 1
ATOM 1263 N N . HIS A 1 176 ? 54.727 0.372 -4.476 1.00 49.25 176 HIS A N 1
ATOM 1264 C CA . HIS A 1 176 ? 55.233 0.075 -5.837 1.00 49.25 176 HIS A CA 1
ATOM 1265 C C . HIS A 1 176 ? 54.693 -1.094 -6.698 1.00 49.25 176 HIS A C 1
ATOM 1267 O O . HIS A 1 176 ? 54.895 -2.263 -6.397 1.00 49.25 176 HIS A O 1
ATOM 1273 N N . GLY A 1 177 ? 54.284 -0.729 -7.926 1.00 49.88 177 GLY A N 1
ATOM 1274 C CA . GLY A 1 177 ? 54.912 -1.263 -9.147 1.00 49.88 177 GLY A CA 1
ATOM 1275 C C . GLY A 1 177 ? 54.026 -2.058 -10.113 1.00 49.88 177 GLY A C 1
ATOM 1276 O O . GLY A 1 177 ? 53.869 -3.258 -9.930 1.00 49.88 177 GLY A O 1
ATOM 1277 N N . HIS A 1 178 ? 53.523 -1.401 -11.167 1.00 50.00 178 HIS A N 1
ATOM 1278 C CA . HIS A 1 178 ? 53.864 -1.587 -12.598 1.00 50.00 178 HIS A CA 1
ATOM 1279 C C . HIS A 1 178 ? 52.744 -1.101 -13.524 1.00 50.00 178 HIS A C 1
ATOM 1281 O O . HIS A 1 178 ? 51.564 -1.407 -13.252 1.00 50.00 178 HIS A O 1
#

pLDDT: mean 75.07, std 24.97, range [31.23, 98.38]

Foldseek 3Di:
DEFEAEQDPVRLVVSLVVLVVCVVVVRDYAFYEYEQAWEQDPPPRDTGRPPHHCSRVVSRVSNVHYHLFYAHDDPQQVVCVVVVNHCLRVPCPPSRNVRVVSSVVVSVVSVVVVVPDPPPPPPDDDPDDDDDDDDDDDDDDDDDDDDDDDDDDDDDDDDDDDDDDDDDDDDDDDDDDD